Protein AF-A0A354YWV0-F1 (afdb_monomer_lite)

Organism: NCBI:txid863

Secondary structure (DSSP, 8-state):
--TTHHHH--GGGHHHHHHHHHHHTTS-HHHHH-TTSPP-EEEEEEEEEPTTT--EEEEEEETT--TTSTTS-----TTT-HHHHHHHHHTT---B--EE-TT--SBGGG-SS---S--EE-SSGGGTT-BHHHHHHHHHHHHHHTTS------

Sequence (154 aa):
EHPLVEKICRPEQKTEVKAFVNKMKYLNEMARTSTEAEKEGVFTGAYAINPMDGSRIPIWLANYVLMDYGTGAIMAVPAHDQRDFEFARKYDIPIKVVIKGEDIPLDGNLLQESYPGDGHMVNSGEFDGLIVEEGQKAVIKFMEEKGIGRGTIN

pLDDT: mean 92.35, std 6.52, range [59.78, 98.0]

Foldseek 3Di:
DDPCLVVFQDPVQVVVSVVVVVVLVPDDLCLLQDPPRDKDKGWRPGWDQDPQPRDTHTDMDISNQDCVPDNSDDDQQLQADQSSVNVCVVVVNAHADFFDDPPDDRHRVPDPGHHNDWHAGDPRPPRGRPTPVVSVVVVQVVCVVVVNDHDDDD

InterPro domains:
  IPR002302 Leucine-tRNA ligase [PTHR43740] (1-153)
  IPR009008 Valyl/Leucyl/Isoleucyl-tRNA synthetase, editing domain [G3DSA:3.90.740.10] (1-152)
  IPR009008 Valyl/Leucyl/Isoleucyl-tRNA synthetase, editing domain [SSF50677] (1-153)
  IPR025709 Leucyl-tRNA synthetase, editing domain [PF13603] (1-143)

Radius of gyration: 16.74 Å; chains: 1; bounding box: 41×29×41 Å

Structure (mmCIF, N/CA/C/O backbone):
data_AF-A0A354YWV0-F1
#
_entry.id   AF-A0A354YWV0-F1
#
loop_
_atom_site.group_PDB
_atom_site.id
_atom_site.type_symbol
_atom_site.label_atom_id
_atom_site.label_alt_id
_atom_site.label_comp_id
_atom_site.label_asym_id
_atom_site.label_entity_id
_atom_site.label_seq_id
_atom_site.pdbx_PDB_ins_code
_atom_site.Cartn_x
_atom_site.Cartn_y
_atom_site.Cartn_z
_atom_site.occupancy
_atom_site.B_iso_or_equiv
_atom_site.auth_seq_id
_atom_site.auth_comp_id
_atom_site.auth_asym_id
_atom_site.auth_atom_id
_atom_site.pdbx_PDB_model_num
ATOM 1 N N . GLU A 1 1 ? -11.643 7.799 9.275 1.00 79.00 1 GLU A N 1
ATOM 2 C CA . GLU A 1 1 ? -12.945 8.479 9.078 1.00 79.00 1 GLU A CA 1
ATOM 3 C C . GLU A 1 1 ? -13.624 8.053 7.767 1.00 79.00 1 GLU A C 1
ATOM 5 O O . GLU A 1 1 ? -14.773 8.410 7.538 1.00 79.00 1 GLU A O 1
ATOM 10 N N . HIS A 1 2 ? -12.963 7.239 6.931 1.00 86.44 2 HIS A N 1
ATOM 11 C CA . HIS A 1 2 ? -13.488 6.801 5.639 1.00 86.44 2 HIS A CA 1
ATOM 12 C C . HIS A 1 2 ? -14.804 5.994 5.751 1.00 86.44 2 HIS A C 1
ATOM 14 O O . HIS A 1 2 ? -14.867 5.054 6.551 1.00 86.44 2 HIS A O 1
ATOM 20 N N . PRO A 1 3 ? -15.839 6.261 4.923 1.00 87.88 3 PRO A N 1
ATOM 21 C CA . PRO A 1 3 ? -17.138 5.576 5.010 1.00 87.88 3 PRO A CA 1
ATOM 22 C C . PRO A 1 3 ? -17.078 4.055 4.812 1.00 87.88 3 PRO A C 1
ATOM 24 O O . PRO A 1 3 ? -17.949 3.323 5.278 1.00 87.88 3 PRO A O 1
ATOM 27 N N . LEU A 1 4 ? -16.058 3.555 4.106 1.00 91.00 4 LEU A N 1
ATOM 28 C CA . LEU A 1 4 ? -15.888 2.111 3.902 1.00 91.00 4 LEU A CA 1
ATOM 29 C C . LEU A 1 4 ? -15.488 1.363 5.174 1.00 91.00 4 LEU A C 1
ATOM 31 O O . LEU A 1 4 ? -15.728 0.162 5.227 1.00 91.00 4 LEU A O 1
ATOM 35 N N . VAL A 1 5 ? -14.928 2.032 6.190 1.00 89.38 5 VAL A N 1
ATOM 36 C CA . VAL A 1 5 ? -14.435 1.363 7.407 1.00 89.38 5 VAL A CA 1
ATOM 37 C C . VAL A 1 5 ? -15.527 0.517 8.056 1.00 89.38 5 VAL A C 1
ATOM 39 O O . VAL A 1 5 ? -15.297 -0.650 8.361 1.00 89.38 5 VAL A O 1
ATOM 42 N N . GLU A 1 6 ? -16.737 1.057 8.194 1.00 87.12 6 GLU A N 1
ATOM 43 C CA . GLU A 1 6 ? -17.865 0.330 8.789 1.00 87.12 6 GLU A CA 1
ATOM 44 C C . GLU A 1 6 ? -18.343 -0.850 7.931 1.00 87.12 6 GLU A C 1
ATOM 46 O O . GLU A 1 6 ? -18.869 -1.825 8.465 1.00 87.12 6 GLU A O 1
ATOM 51 N N . LYS A 1 7 ? -18.145 -0.778 6.608 1.00 90.75 7 LYS A N 1
ATOM 52 C CA . LYS A 1 7 ? -18.583 -1.805 5.652 1.00 90.75 7 LYS A CA 1
ATOM 53 C C . LYS A 1 7 ? -17.606 -2.971 5.551 1.00 90.75 7 LYS A C 1
ATOM 55 O O . LYS A 1 7 ? -18.037 -4.104 5.362 1.00 90.75 7 LYS A O 1
ATOM 60 N N . ILE A 1 8 ? -16.305 -2.693 5.629 1.00 93.12 8 ILE A N 1
ATOM 61 C CA . ILE A 1 8 ? -15.256 -3.700 5.413 1.00 93.12 8 ILE A CA 1
ATOM 62 C C . ILE A 1 8 ? -14.770 -4.331 6.716 1.00 93.12 8 ILE A C 1
ATOM 64 O O . ILE A 1 8 ? -14.269 -5.451 6.686 1.00 93.12 8 ILE A O 1
ATOM 68 N N . CYS A 1 9 ? -14.918 -3.639 7.850 1.00 93.81 9 CYS A N 1
ATOM 69 C CA . CYS A 1 9 ? -14.438 -4.129 9.134 1.00 93.81 9 CYS A CA 1
ATOM 70 C C . CYS A 1 9 ? -15.088 -5.470 9.491 1.00 93.81 9 CYS A C 1
ATOM 72 O O . CYS A 1 9 ? -16.315 -5.592 9.606 1.00 93.81 9 CYS A O 1
ATOM 74 N N . ARG A 1 10 ? -14.243 -6.486 9.672 1.00 93.75 10 ARG A N 1
ATOM 75 C CA . ARG A 1 10 ? -14.687 -7.821 10.062 1.00 93.75 10 ARG A CA 1
ATOM 76 C C . ARG A 1 10 ? -15.186 -7.818 11.510 1.00 93.75 10 ARG A C 1
ATOM 78 O O . ARG A 1 10 ? -14.663 -7.051 12.320 1.00 93.75 10 ARG A O 1
ATOM 85 N N . PRO A 1 11 ? -16.197 -8.641 11.856 1.00 93.12 11 PRO A N 1
ATOM 86 C CA . PRO A 1 11 ? -16.769 -8.677 13.202 1.00 93.12 11 PRO A CA 1
ATOM 87 C C . PRO A 1 11 ? -15.730 -8.791 14.318 1.00 93.12 11 PRO A C 1
ATOM 89 O O . PRO A 1 11 ? -15.869 -8.117 15.336 1.00 93.12 11 PRO A O 1
ATOM 92 N N . GLU A 1 12 ? -14.683 -9.579 14.090 1.00 94.06 12 GLU A N 1
ATOM 93 C CA . GLU A 1 12 ? -13.612 -9.849 15.044 1.00 94.06 12 GLU A CA 1
ATOM 94 C C . GLU A 1 12 ? -12.793 -8.582 15.352 1.00 94.06 12 GLU A C 1
ATOM 96 O O . GLU A 1 12 ? -12.396 -8.367 16.495 1.00 94.06 12 GLU A O 1
ATOM 101 N N . GLN A 1 13 ? -12.636 -7.675 14.376 1.00 95.00 13 GLN A N 1
ATOM 102 C CA . GLN A 1 13 ? -11.800 -6.473 14.517 1.00 95.00 13 GLN A CA 1
ATOM 103 C C . GLN A 1 13 ? -12.598 -5.226 14.924 1.00 95.00 13 GLN A C 1
ATOM 105 O O . GLN A 1 13 ? -12.020 -4.159 15.140 1.00 95.00 13 GLN A O 1
ATOM 110 N N . LYS A 1 14 ? -13.930 -5.325 15.061 1.00 92.81 14 LYS A N 1
ATOM 111 C CA . LYS A 1 14 ? -14.809 -4.169 15.322 1.00 92.81 14 LYS A CA 1
ATOM 112 C C . LYS A 1 14 ? -14.434 -3.387 16.573 1.00 92.81 14 LYS A C 1
ATOM 114 O O . LYS A 1 14 ? -14.498 -2.159 16.552 1.00 92.81 14 LYS A O 1
ATOM 119 N N . THR A 1 15 ? -14.074 -4.077 17.653 1.00 95.44 15 THR A N 1
ATOM 120 C CA . THR A 1 15 ? -13.739 -3.435 18.932 1.00 95.44 15 THR A CA 1
ATOM 121 C C . THR A 1 15 ? -12.490 -2.568 18.795 1.00 95.44 15 THR A C 1
ATOM 123 O O . THR A 1 15 ? -12.532 -1.381 19.124 1.00 95.44 15 THR A O 1
ATOM 126 N N . GLU A 1 16 ? -11.414 -3.128 18.241 1.00 95.12 16 GLU A N 1
ATOM 127 C CA . GLU A 1 16 ? -10.142 -2.427 18.039 1.00 95.12 16 GLU A CA 1
ATOM 128 C C . GLU A 1 16 ? -10.282 -1.288 17.028 1.00 95.12 16 GLU A C 1
ATOM 130 O O . GLU A 1 16 ? -9.867 -0.161 17.295 1.00 95.12 16 GLU A O 1
ATOM 135 N N . VAL A 1 17 ? -10.959 -1.539 15.903 1.00 95.00 17 VAL A N 1
ATOM 136 C CA . VAL A 1 17 ? -11.217 -0.521 14.877 1.00 95.00 17 VAL A CA 1
ATOM 137 C C . VAL A 1 17 ? -12.022 0.647 15.443 1.00 95.00 17 VAL A C 1
ATOM 139 O O . VAL A 1 17 ? -11.682 1.806 15.204 1.00 95.00 17 VAL A O 1
ATOM 142 N N . LYS A 1 18 ? -13.069 0.379 16.231 1.00 93.25 18 LYS A N 1
ATOM 143 C CA . LYS A 1 18 ? -13.880 1.436 16.847 1.00 93.25 18 LYS A CA 1
ATOM 144 C C . LYS A 1 18 ? -13.074 2.247 17.861 1.00 93.25 18 LYS A C 1
ATOM 146 O O . LYS A 1 18 ? -13.203 3.471 17.889 1.00 93.25 18 LYS A O 1
ATOM 151 N N . ALA A 1 19 ? -12.245 1.588 18.670 1.00 93.94 19 ALA A N 1
ATOM 152 C CA . ALA A 1 19 ? -11.354 2.262 19.610 1.00 93.94 19 ALA A CA 1
ATOM 153 C C . ALA A 1 19 ? -10.353 3.171 18.879 1.00 93.94 19 ALA A C 1
ATOM 155 O O . ALA A 1 19 ? -10.214 4.340 19.238 1.00 93.94 19 ALA A O 1
ATOM 156 N N . PHE A 1 20 ? -9.737 2.671 17.806 1.00 94.19 20 PHE A N 1
ATOM 157 C CA . PHE A 1 20 ? -8.803 3.434 16.984 1.00 94.19 20 PHE A CA 1
ATOM 158 C C . PHE A 1 20 ? -9.467 4.655 16.340 1.00 94.19 20 PHE A C 1
ATOM 160 O O . PHE A 1 20 ? -8.981 5.773 16.485 1.00 94.19 20 PHE A O 1
ATOM 167 N N . VAL A 1 21 ? -10.625 4.475 15.695 1.00 91.44 21 VAL A N 1
ATOM 168 C CA . VAL A 1 21 ? -11.375 5.583 15.081 1.00 91.44 21 VAL A CA 1
ATOM 169 C C . VAL A 1 21 ? -11.750 6.640 16.120 1.00 91.44 21 VAL A C 1
ATOM 171 O O . VAL A 1 21 ? -11.637 7.831 15.845 1.00 91.44 21 VAL A O 1
ATOM 174 N N . ASN A 1 22 ? -12.168 6.232 17.320 1.00 91.12 22 ASN A N 1
ATOM 175 C CA . ASN A 1 22 ? -12.469 7.178 18.391 1.00 91.12 22 ASN A CA 1
ATOM 176 C C . ASN A 1 22 ? -11.223 7.933 18.861 1.00 91.12 22 ASN A C 1
ATOM 178 O O . ASN A 1 22 ? -11.308 9.142 19.031 1.00 91.12 22 ASN A O 1
ATOM 182 N N . LYS A 1 23 ? -10.075 7.262 19.015 1.00 90.88 23 LYS A N 1
ATOM 183 C CA . LYS A 1 23 ? -8.800 7.917 19.348 1.00 90.88 23 LYS A CA 1
ATOM 184 C C . LYS A 1 23 ? -8.431 8.977 18.304 1.00 90.88 23 LYS A C 1
ATOM 186 O O . LYS A 1 23 ? -8.095 10.098 18.674 1.00 90.88 23 LYS A O 1
ATOM 191 N N . MET A 1 24 ? -8.551 8.648 17.016 1.00 90.00 24 MET A N 1
ATOM 192 C CA . MET A 1 24 ? -8.184 9.553 15.918 1.00 90.00 24 MET A CA 1
ATOM 193 C C . MET A 1 24 ? -9.041 10.823 15.859 1.00 90.00 24 MET A C 1
ATOM 195 O O . MET A 1 24 ? -8.518 11.876 15.513 1.00 90.00 24 MET A O 1
ATOM 199 N N . LYS A 1 25 ? -10.314 10.768 16.280 1.00 84.62 25 LYS A N 1
ATOM 200 C CA . LYS A 1 25 ? -11.206 11.946 16.324 1.00 84.62 25 LYS A CA 1
ATOM 201 C C . LYS A 1 25 ? -10.732 13.057 17.264 1.00 84.62 25 LYS A C 1
ATOM 203 O O . LYS A 1 25 ? -11.156 14.196 17.103 1.00 84.62 25 LYS A O 1
ATOM 208 N N . TYR A 1 26 ? -9.912 12.728 18.260 1.00 83.38 26 TYR A N 1
ATOM 209 C CA . TYR A 1 26 ? -9.398 13.696 19.233 1.00 83.38 26 TYR A CA 1
ATOM 210 C C . TYR A 1 26 ? -7.988 14.199 18.897 1.00 83.38 26 TYR A C 1
ATOM 212 O O . TYR A 1 26 ? -7.456 15.041 19.617 1.00 83.38 26 TYR A O 1
ATOM 220 N N . LEU A 1 27 ? -7.381 13.701 17.816 1.00 81.75 27 LEU A N 1
ATOM 221 C CA . LEU A 1 27 ? -6.076 14.144 17.336 1.00 81.75 27 LEU A CA 1
ATOM 222 C C . LEU A 1 27 ? -6.266 15.150 16.200 1.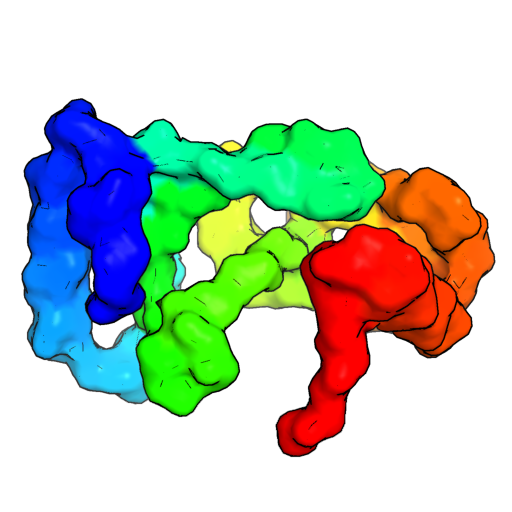00 81.75 27 LEU A C 1
ATOM 224 O O . LEU A 1 27 ? -6.997 14.887 15.247 1.00 81.75 27 LEU A O 1
ATOM 228 N N . ASN A 1 28 ? -5.595 16.299 16.289 1.00 80.69 28 ASN A N 1
ATOM 229 C CA . ASN A 1 28 ? -5.571 17.254 15.183 1.00 80.69 28 ASN A CA 1
ATOM 230 C C . ASN A 1 28 ? -4.659 16.754 14.045 1.00 80.69 28 ASN A C 1
ATOM 232 O O . ASN A 1 28 ? -3.782 15.915 14.254 1.00 80.69 28 ASN A O 1
ATOM 236 N N . GLU A 1 29 ? -4.869 17.260 12.830 1.00 76.25 29 GLU A N 1
ATOM 237 C CA . GLU A 1 29 ? -4.152 16.796 11.633 1.00 76.25 29 GLU A CA 1
ATOM 238 C C . GLU A 1 29 ? -2.637 16.982 11.737 1.00 76.25 29 GLU A C 1
ATOM 240 O O . GLU A 1 29 ? -1.890 16.058 11.429 1.00 76.25 29 GLU A O 1
ATOM 245 N N . MET A 1 30 ? -2.178 18.127 12.257 1.00 75.31 30 MET A N 1
ATOM 246 C CA . MET A 1 30 ? -0.747 18.400 12.445 1.00 75.31 30 MET A CA 1
ATOM 247 C C . MET A 1 30 ? -0.076 17.361 13.352 1.00 75.31 30 MET A C 1
ATOM 249 O O . MET A 1 30 ? 1.024 16.898 13.058 1.00 75.31 30 MET A O 1
ATOM 253 N N . ALA A 1 31 ? -0.744 16.956 14.435 1.00 76.38 31 ALA A N 1
ATOM 254 C CA . ALA A 1 31 ? -0.247 15.914 15.327 1.00 76.38 31 ALA A CA 1
ATOM 255 C C . ALA A 1 31 ? -0.233 14.533 14.657 1.00 76.38 31 ALA A C 1
ATOM 257 O O . ALA A 1 31 ? 0.560 13.683 15.043 1.00 76.38 31 ALA A O 1
ATOM 258 N N . ARG A 1 32 ? -1.087 14.300 13.653 1.00 76.06 32 ARG A N 1
ATOM 259 C CA . ARG A 1 32 ? -1.161 13.033 12.910 1.00 76.06 32 ARG A CA 1
ATOM 260 C C . ARG A 1 32 ? -0.115 12.929 11.801 1.00 76.06 32 ARG A C 1
ATOM 262 O O . ARG A 1 32 ? 0.388 11.837 11.547 1.00 76.06 32 ARG A O 1
ATOM 269 N N . THR A 1 33 ? 0.206 14.037 11.134 1.00 74.62 33 THR A N 1
ATOM 270 C CA . THR A 1 33 ? 1.131 14.058 9.988 1.00 74.62 33 THR A CA 1
ATOM 271 C C . THR A 1 33 ? 2.552 14.478 10.337 1.00 74.62 33 THR A C 1
ATOM 273 O O . THR A 1 33 ? 3.407 14.453 9.455 1.00 74.62 33 THR A O 1
ATOM 276 N N . SER A 1 34 ? 2.827 14.854 11.591 1.00 79.25 34 SER A N 1
ATOM 277 C CA . SER A 1 34 ? 4.190 15.153 12.033 1.00 79.25 34 SER A CA 1
ATOM 278 C C . SER A 1 34 ? 5.135 13.982 11.733 1.00 79.25 34 SER A C 1
ATOM 280 O O . SER A 1 34 ? 4.794 12.808 11.916 1.00 79.25 34 SER A O 1
ATOM 282 N N . THR A 1 35 ? 6.343 14.302 11.275 1.00 72.88 35 THR A N 1
ATOM 283 C CA . THR A 1 35 ? 7.424 13.327 11.075 1.00 72.88 35 THR A CA 1
ATOM 284 C C . THR A 1 35 ? 7.834 12.664 12.388 1.00 72.88 35 THR A C 1
ATOM 286 O O . THR A 1 35 ? 8.222 11.506 12.382 1.00 72.88 35 THR A O 1
ATOM 289 N N . GLU A 1 36 ? 7.668 13.358 13.516 1.00 78.44 36 GLU A N 1
ATOM 290 C CA . GLU A 1 36 ? 7.940 12.831 14.860 1.00 78.44 36 GLU A CA 1
ATOM 291 C C . GLU A 1 36 ? 6.770 12.022 15.435 1.00 78.44 36 GLU A C 1
ATOM 293 O O . GLU A 1 36 ? 6.925 11.327 16.440 1.00 78.44 36 GLU A O 1
ATOM 298 N N . ALA A 1 37 ? 5.582 12.113 14.829 1.00 82.19 37 ALA A N 1
ATOM 299 C CA . ALA A 1 37 ? 4.430 11.367 15.305 1.00 82.19 37 ALA A CA 1
ATOM 300 C C . ALA A 1 37 ? 4.609 9.879 15.013 1.00 82.19 37 ALA A C 1
ATOM 302 O O . ALA A 1 37 ? 4.799 9.471 13.859 1.00 82.19 37 ALA A O 1
ATOM 303 N N . GLU A 1 38 ? 4.471 9.077 16.067 1.00 86.94 38 GLU A N 1
ATOM 304 C CA . GLU A 1 38 ? 4.448 7.627 15.973 1.00 86.94 38 GLU A CA 1
ATOM 305 C C . GLU A 1 38 ? 3.389 7.180 14.955 1.00 86.94 38 GLU A C 1
ATOM 307 O O . GLU A 1 38 ? 2.234 7.617 14.991 1.00 86.94 38 GLU A O 1
ATOM 312 N N . LYS A 1 39 ? 3.776 6.296 14.030 1.00 91.31 39 LYS A N 1
ATOM 313 C CA . LYS A 1 39 ? 2.836 5.726 13.064 1.00 91.31 39 LYS A CA 1
ATOM 314 C C . LYS A 1 39 ? 1.987 4.683 13.764 1.00 91.31 39 LYS A C 1
ATOM 316 O O . LYS A 1 39 ? 2.492 3.685 14.275 1.00 91.31 39 LYS A O 1
ATOM 321 N N . GLU A 1 40 ? 0.689 4.932 13.822 1.00 94.44 40 GLU A N 1
ATOM 322 C CA . GLU A 1 40 ? -0.273 4.057 14.477 1.00 94.44 40 GLU A CA 1
ATOM 323 C C . GLU A 1 40 ? -1.308 3.585 13.468 1.00 94.44 40 GLU A C 1
ATOM 325 O O . GLU A 1 40 ? -1.785 4.359 12.636 1.00 94.44 40 GLU A O 1
ATOM 330 N N . GLY A 1 41 ? -1.698 2.323 13.580 1.00 95.50 41 GLY A N 1
ATOM 331 C CA . GLY A 1 41 ? -2.739 1.739 12.764 1.00 95.50 41 GLY A CA 1
ATOM 332 C C . GLY A 1 41 ? -3.367 0.496 13.366 1.00 95.50 41 GLY A C 1
ATOM 333 O O . GLY A 1 41 ? -2.902 -0.048 14.368 1.00 95.50 41 GLY A O 1
ATOM 334 N N . VAL A 1 42 ? -4.459 0.073 12.737 1.00 96.75 42 VAL A N 1
ATOM 335 C CA . VAL A 1 42 ? -5.229 -1.114 13.115 1.00 96.75 42 VAL A CA 1
ATOM 336 C C . VAL A 1 42 ? -5.654 -1.882 11.870 1.00 96.75 42 VAL A C 1
ATOM 338 O O . VAL A 1 42 ? -6.117 -1.300 10.881 1.00 96.75 42 VAL A O 1
ATOM 341 N N . PHE A 1 43 ? -5.498 -3.204 11.918 1.00 97.44 43 PHE A N 1
ATOM 342 C CA . PHE A 1 43 ? -5.921 -4.083 10.841 1.00 97.44 43 PHE A CA 1
ATOM 343 C C . PHE A 1 43 ? -7.443 -4.232 10.845 1.00 97.44 43 PHE A C 1
ATOM 345 O O . PHE A 1 43 ? -8.059 -4.517 11.870 1.00 97.44 43 PHE A O 1
ATOM 352 N N . THR A 1 44 ? -8.071 -4.074 9.680 1.00 96.50 44 THR A N 1
ATOM 353 C CA . THR A 1 44 ? -9.538 -4.142 9.565 1.00 96.50 44 THR A CA 1
ATOM 354 C C . THR A 1 44 ? -10.089 -5.572 9.509 1.00 96.50 44 THR A C 1
ATOM 356 O O . THR A 1 44 ? -11.306 -5.765 9.555 1.00 96.50 44 THR A O 1
ATOM 359 N N . GLY A 1 45 ? -9.222 -6.579 9.347 1.00 96.12 45 GLY A N 1
ATOM 360 C CA . GLY A 1 45 ? -9.621 -7.955 9.024 1.00 96.12 45 GLY A CA 1
ATOM 361 C C . GLY A 1 45 ? -9.975 -8.163 7.545 1.00 96.12 45 GLY A C 1
ATOM 362 O O . GLY A 1 45 ? -10.212 -9.292 7.110 1.00 96.12 45 GLY A O 1
ATOM 363 N N . ALA A 1 46 ? -10.039 -7.090 6.755 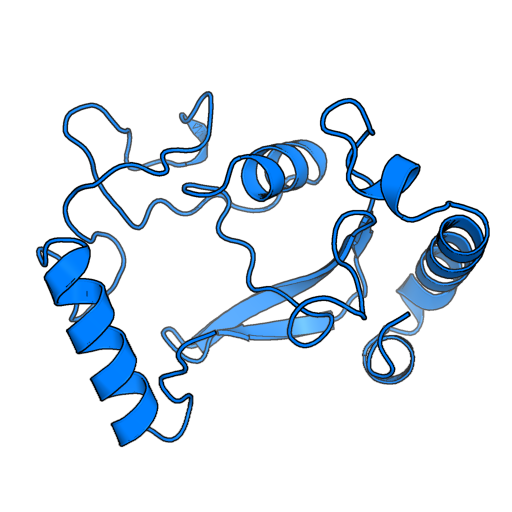1.00 96.75 46 ALA A N 1
ATOM 364 C CA . ALA A 1 46 ? -10.375 -7.141 5.342 1.00 96.75 46 ALA A CA 1
ATOM 365 C C . ALA A 1 46 ? -9.135 -7.114 4.449 1.00 96.75 46 ALA A C 1
ATOM 367 O O . ALA A 1 46 ? -8.060 -6.656 4.833 1.00 96.75 46 ALA A O 1
ATOM 368 N N . TYR A 1 47 ? -9.327 -7.594 3.224 1.00 96.62 47 TYR A N 1
ATOM 369 C CA . TYR A 1 47 ? -8.316 -7.597 2.179 1.00 96.62 47 TYR A CA 1
ATOM 370 C C . TYR A 1 47 ? -8.907 -6.990 0.911 1.00 96.62 47 TYR A C 1
ATOM 372 O O . TYR A 1 47 ? -10.068 -7.251 0.590 1.00 96.62 47 TYR A O 1
ATOM 380 N N . ALA A 1 48 ? -8.097 -6.223 0.192 1.00 96.69 48 ALA A N 1
ATOM 381 C CA . ALA A 1 48 ? -8.349 -5.819 -1.182 1.00 96.69 48 ALA A CA 1
ATOM 382 C C . ALA A 1 48 ? -7.652 -6.789 -2.145 1.00 96.69 48 ALA A C 1
ATOM 384 O O . ALA A 1 48 ? -6.739 -7.517 -1.750 1.00 96.69 48 ALA A O 1
ATOM 385 N N . ILE A 1 49 ? -8.080 -6.789 -3.405 1.00 97.44 49 ILE A N 1
ATOM 386 C CA . ILE A 1 49 ? -7.359 -7.452 -4.493 1.00 97.44 49 ILE A CA 1
ATOM 387 C C . ILE A 1 49 ? -6.550 -6.388 -5.223 1.00 97.44 49 ILE A C 1
ATOM 389 O O . ILE A 1 49 ? -7.119 -5.384 -5.650 1.00 97.44 49 ILE A O 1
ATOM 393 N N . ASN A 1 50 ? -5.244 -6.603 -5.360 1.00 96.50 50 ASN A N 1
ATOM 394 C CA . ASN A 1 50 ? -4.412 -5.783 -6.224 1.00 96.50 50 ASN A CA 1
ATOM 395 C C . ASN A 1 50 ? -4.826 -6.037 -7.681 1.00 96.50 50 ASN A C 1
ATOM 397 O O . ASN A 1 50 ? -4.695 -7.170 -8.148 1.00 96.50 50 ASN A O 1
ATOM 401 N N . PRO A 1 51 ? -5.321 -5.031 -8.419 1.00 96.12 51 PRO A N 1
ATOM 402 C CA . PRO A 1 51 ? -5.779 -5.249 -9.785 1.00 96.12 51 PRO A CA 1
ATOM 403 C C . PRO A 1 51 ? -4.631 -5.561 -10.763 1.00 96.12 51 PRO A C 1
ATOM 405 O O . PRO A 1 51 ? -4.907 -6.025 -11.865 1.00 96.12 51 PRO A O 1
ATOM 408 N N . MET A 1 52 ? -3.368 -5.340 -10.370 1.00 94.75 52 MET A N 1
ATOM 409 C CA . MET A 1 52 ? -2.193 -5.584 -11.213 1.00 94.75 52 MET A CA 1
ATOM 410 C C . MET A 1 52 ? -1.762 -7.054 -11.236 1.00 94.75 52 MET A C 1
ATOM 412 O O . MET A 1 52 ? -1.402 -7.569 -12.288 1.00 94.75 52 MET A O 1
ATOM 416 N N . ASP A 1 53 ? -1.790 -7.738 -10.088 1.00 93.75 53 ASP A N 1
ATOM 417 C CA . ASP A 1 53 ? -1.281 -9.113 -9.952 1.00 93.75 53 ASP A CA 1
ATOM 418 C C . ASP A 1 53 ? -2.269 -10.085 -9.279 1.00 93.75 53 ASP A C 1
ATOM 420 O O . ASP A 1 53 ? -1.969 -11.265 -9.101 1.00 93.75 53 ASP A O 1
ATOM 424 N N . GLY A 1 54 ? -3.461 -9.611 -8.902 1.00 95.50 54 GLY A N 1
ATOM 425 C CA . GLY A 1 54 ? -4.502 -10.409 -8.252 1.00 95.50 54 GLY A CA 1
ATOM 426 C C . GLY A 1 54 ? -4.206 -10.774 -6.794 1.00 95.50 54 GLY A C 1
ATOM 427 O O . GLY A 1 54 ? -4.992 -11.496 -6.174 1.00 95.50 54 GLY A O 1
ATOM 428 N N . SER A 1 55 ? -3.099 -10.295 -6.222 1.00 95.06 55 SER A N 1
ATOM 429 C CA . SER A 1 55 ? -2.720 -10.603 -4.845 1.00 95.06 55 SER A CA 1
ATOM 430 C C . SER A 1 55 ? -3.688 -9.991 -3.829 1.00 95.06 55 SER A C 1
ATOM 432 O O . SER A 1 55 ? -4.326 -8.962 -4.060 1.00 95.06 55 SER A O 1
ATOM 434 N N . ARG A 1 56 ? -3.811 -10.639 -2.665 1.00 96.88 56 ARG A N 1
ATOM 435 C CA . ARG A 1 56 ? -4.609 -10.131 -1.544 1.00 96.88 56 ARG A CA 1
ATOM 436 C C . ARG A 1 56 ? -3.755 -9.201 -0.690 1.00 96.88 56 ARG A C 1
ATOM 438 O O . ARG A 1 56 ? -2.787 -9.654 -0.090 1.00 96.88 56 ARG A O 1
ATOM 445 N N . ILE A 1 57 ? -4.165 -7.942 -0.569 1.00 96.69 57 ILE A N 1
ATOM 446 C CA . ILE A 1 57 ? -3.475 -6.922 0.231 1.00 96.69 57 ILE A CA 1
ATOM 447 C C . ILE A 1 57 ? -4.307 -6.614 1.481 1.00 96.69 57 ILE A C 1
ATOM 449 O O . ILE A 1 57 ? -5.513 -6.383 1.350 1.00 96.69 57 ILE A O 1
ATOM 453 N N . PRO A 1 58 ? -3.724 -6.625 2.694 1.00 96.88 58 PRO A N 1
ATOM 454 C CA . PRO A 1 58 ? -4.459 -6.298 3.911 1.00 96.88 58 PRO A CA 1
ATOM 455 C C . PRO A 1 58 ? -4.869 -4.821 3.930 1.00 96.88 58 PRO A C 1
ATOM 457 O O . PRO A 1 58 ? -4.084 -3.945 3.578 1.00 96.88 58 PRO A O 1
ATOM 460 N N . ILE A 1 59 ? -6.090 -4.533 4.385 1.00 97.12 59 ILE A N 1
ATOM 461 C CA . ILE A 1 59 ? -6.572 -3.156 4.537 1.00 97.12 59 ILE A CA 1
ATOM 462 C C . ILE A 1 59 ? -6.377 -2.711 5.986 1.00 97.12 59 ILE A C 1
ATOM 464 O O . ILE A 1 59 ? -6.928 -3.313 6.916 1.00 97.12 59 ILE A O 1
ATOM 468 N N . TRP A 1 60 ? -5.631 -1.627 6.163 1.00 97.25 60 TRP A N 1
ATOM 469 C CA . TRP A 1 60 ? -5.333 -1.019 7.455 1.00 97.25 60 TRP A CA 1
ATOM 470 C C . TRP A 1 60 ? -5.949 0.369 7.565 1.00 97.25 60 TRP A C 1
ATOM 472 O O . TRP A 1 60 ? -6.146 1.064 6.569 1.00 97.25 60 TRP A O 1
ATOM 482 N N . LEU A 1 61 ? -6.236 0.779 8.796 1.00 95.69 61 LEU A N 1
ATOM 483 C CA . LEU A 1 61 ? -6.418 2.188 9.122 1.00 95.69 61 LEU A CA 1
ATOM 484 C C . LEU A 1 61 ? -5.101 2.703 9.675 1.00 95.69 61 LEU A C 1
ATOM 486 O O . LEU A 1 61 ? -4.498 2.017 10.495 1.00 95.69 61 LEU A O 1
ATOM 490 N N . ALA A 1 62 ? -4.692 3.898 9.264 1.00 94.62 62 ALA A N 1
ATOM 491 C CA . ALA A 1 62 ? -3.469 4.525 9.738 1.00 94.62 62 ALA A CA 1
ATOM 492 C C . ALA A 1 62 ? -3.712 5.999 10.077 1.00 94.62 62 ALA A C 1
ATOM 494 O O . ALA A 1 62 ? -4.524 6.672 9.438 1.00 94.62 62 ALA A O 1
ATOM 495 N N . ASN A 1 63 ? -3.012 6.505 11.091 1.00 91.25 63 ASN A N 1
ATOM 496 C CA . ASN A 1 63 ? -3.174 7.877 11.568 1.00 91.25 63 ASN A CA 1
ATOM 497 C C . ASN A 1 63 ? -2.704 8.929 10.550 1.00 91.25 63 ASN A C 1
ATOM 499 O O . ASN A 1 63 ? -3.278 10.015 10.505 1.00 91.25 63 ASN A O 1
ATOM 503 N N . TYR A 1 64 ? -1.740 8.592 9.695 1.00 89.12 64 TYR A N 1
ATOM 504 C CA . TYR A 1 64 ? -1.171 9.495 8.690 1.00 89.12 64 TYR A CA 1
ATOM 505 C C . TYR A 1 64 ? -1.955 9.557 7.364 1.00 89.12 64 TYR A C 1
ATOM 507 O O . TYR A 1 64 ? -1.578 10.317 6.473 1.00 89.12 64 TYR A O 1
ATOM 515 N N . VAL A 1 65 ? -3.049 8.795 7.224 1.00 89.75 65 VAL A N 1
ATOM 516 C CA . VAL A 1 65 ? -3.961 8.877 6.068 1.00 89.75 65 VAL A CA 1
ATOM 517 C C . VAL A 1 65 ? -5.105 9.833 6.402 1.00 89.75 65 VAL A C 1
ATOM 519 O O . VAL A 1 65 ? -5.837 9.622 7.373 1.00 89.75 65 VAL A O 1
ATOM 522 N N . LEU A 1 66 ? -5.250 10.894 5.607 1.00 85.06 66 LEU A N 1
ATOM 523 C CA . LEU A 1 66 ? -6.227 11.964 5.823 1.00 85.06 66 LEU A CA 1
ATOM 524 C C . LEU A 1 66 ? -7.379 11.871 4.822 1.00 85.06 66 LEU A C 1
ATOM 526 O O . LEU A 1 66 ? -7.150 11.626 3.642 1.00 85.06 66 LEU A O 1
ATOM 530 N N . MET A 1 67 ? -8.611 12.107 5.283 1.00 83.50 67 MET A N 1
ATOM 531 C CA . MET A 1 67 ? -9.792 12.130 4.408 1.00 83.50 67 MET A CA 1
ATOM 532 C C . MET A 1 67 ? -9.763 13.277 3.405 1.00 83.50 67 MET A C 1
ATOM 534 O O . MET A 1 67 ? -10.185 13.093 2.267 1.00 83.50 67 MET A O 1
ATOM 538 N N . ASP A 1 68 ? -9.238 14.425 3.825 1.00 77.81 68 ASP A N 1
ATOM 539 C CA . ASP A 1 68 ? -9.251 15.654 3.033 1.00 77.81 68 ASP A CA 1
ATOM 540 C C . ASP A 1 68 ? -8.107 15.698 2.004 1.00 77.81 68 ASP A C 1
ATOM 542 O O . ASP A 1 68 ? -7.987 16.654 1.238 1.00 77.81 68 ASP A O 1
ATOM 546 N N . TYR A 1 69 ? -7.283 14.641 1.940 1.00 74.44 69 TYR A N 1
ATOM 547 C CA . TYR A 1 69 ? -6.218 14.487 0.955 1.00 74.44 69 TYR A CA 1
ATOM 548 C C . TYR A 1 69 ? -6.479 13.290 0.027 1.00 74.44 69 TYR A C 1
ATOM 550 O O . TYR A 1 69 ? -6.506 12.128 0.444 1.00 74.44 69 TYR A O 1
ATOM 558 N N . GLY A 1 70 ? -6.652 13.574 -1.266 1.00 80.56 70 GLY A N 1
ATOM 559 C CA . GLY A 1 70 ? -6.924 12.560 -2.284 1.00 80.56 70 GLY A CA 1
ATOM 560 C C . GLY A 1 70 ? -8.304 11.920 -2.113 1.00 80.56 70 GLY A C 1
ATOM 561 O O . GLY A 1 70 ? -9.323 12.598 -2.179 1.00 80.56 70 GLY A O 1
ATOM 562 N N . THR A 1 71 ? -8.343 10.597 -1.938 1.00 86.31 71 THR A N 1
ATOM 563 C CA . THR A 1 71 ? -9.600 9.831 -1.795 1.00 86.31 71 THR A CA 1
ATOM 564 C C . THR A 1 71 ? -9.891 9.420 -0.349 1.00 86.31 71 THR A C 1
ATOM 56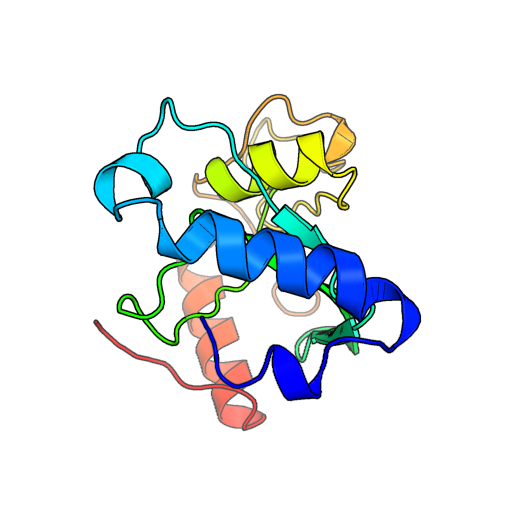6 O O . THR A 1 71 ? -10.854 8.697 -0.096 1.00 86.31 71 THR A O 1
ATOM 569 N N . GLY A 1 72 ? -9.048 9.822 0.610 1.00 88.94 72 GLY A N 1
ATOM 570 C CA . GLY A 1 72 ? -9.089 9.284 1.972 1.00 88.94 72 GLY A CA 1
ATOM 571 C C . GLY A 1 72 ? -8.608 7.832 2.086 1.00 88.94 72 GLY A C 1
ATOM 572 O O . GLY A 1 72 ? -8.815 7.193 3.119 1.00 88.94 72 GLY A O 1
ATOM 573 N N . ALA A 1 73 ? -7.977 7.314 1.030 1.00 93.06 73 ALA A N 1
ATOM 574 C CA . ALA A 1 73 ? -7.303 6.027 0.967 1.00 93.06 73 ALA A CA 1
ATOM 575 C C . ALA A 1 73 ? -6.048 6.147 0.088 1.00 93.06 73 ALA A C 1
ATOM 577 O O . ALA A 1 73 ? -6.038 6.881 -0.903 1.00 93.06 73 ALA A O 1
ATOM 578 N N . ILE A 1 74 ? -4.998 5.412 0.452 1.00 94.31 74 ILE A N 1
ATOM 579 C CA . ILE A 1 74 ? -3.743 5.331 -0.302 1.00 94.31 74 ILE A CA 1
ATOM 580 C C . ILE A 1 74 ? -3.400 3.867 -0.577 1.00 94.31 74 ILE A C 1
ATOM 582 O O . ILE A 1 74 ? -3.807 2.977 0.172 1.00 94.31 74 ILE A O 1
ATOM 586 N N . MET A 1 75 ? -2.634 3.626 -1.638 1.00 95.19 75 MET A N 1
ATOM 587 C CA . MET A 1 75 ? -1.890 2.379 -1.792 1.00 95.19 75 MET A CA 1
ATOM 588 C C . MET A 1 75 ? -0.535 2.557 -1.109 1.00 95.19 75 MET A C 1
ATOM 590 O O . MET A 1 75 ? 0.178 3.505 -1.427 1.00 95.19 75 MET A O 1
ATOM 594 N N . ALA A 1 76 ? -0.208 1.684 -0.158 1.00 96.38 76 ALA A N 1
ATOM 595 C CA . ALA A 1 76 ? 1.071 1.746 0.536 1.00 96.38 76 ALA A CA 1
ATOM 596 C C . ALA A 1 76 ? 2.147 1.008 -0.270 1.00 96.38 76 ALA A C 1
ATOM 598 O O . ALA A 1 76 ? 1.918 -0.129 -0.695 1.00 96.38 76 ALA A O 1
ATOM 599 N N . VAL A 1 77 ? 3.320 1.619 -0.449 1.00 96.94 77 VAL A N 1
ATOM 600 C CA . VAL A 1 77 ? 4.459 1.017 -1.168 1.00 96.94 77 VAL A CA 1
ATOM 601 C C . VAL A 1 77 ? 5.722 1.095 -0.298 1.00 96.94 77 VAL A C 1
ATOM 603 O O . VAL A 1 77 ? 6.600 1.918 -0.549 1.00 96.94 77 VAL A O 1
ATOM 606 N N . PRO A 1 78 ? 5.859 0.223 0.723 1.00 97.31 78 PRO A N 1
ATOM 607 C CA . PRO A 1 78 ? 6.892 0.354 1.755 1.00 97.31 78 PRO A CA 1
ATOM 608 C C . PRO A 1 78 ? 8.330 0.385 1.238 1.00 97.31 78 PRO A C 1
ATOM 610 O O . PRO A 1 78 ? 9.180 1.039 1.820 1.00 97.31 78 PRO A O 1
ATOM 613 N N . ALA A 1 79 ? 8.632 -0.301 0.136 1.00 97.44 79 ALA A N 1
ATOM 614 C CA . ALA A 1 79 ? 9.982 -0.276 -0.419 1.00 97.44 79 ALA A CA 1
ATOM 615 C C . ALA A 1 79 ? 10.378 1.101 -0.984 1.00 97.44 79 ALA A C 1
ATOM 617 O O . ALA A 1 79 ? 11.567 1.336 -1.171 1.00 97.44 79 ALA A O 1
ATOM 618 N N . HIS A 1 80 ? 9.414 1.991 -1.258 1.00 96.62 80 HIS A N 1
ATOM 619 C CA . HIS A 1 80 ? 9.616 3.224 -2.027 1.00 96.62 80 HIS A CA 1
ATOM 620 C C . HIS A 1 80 ? 8.962 4.483 -1.413 1.00 96.62 80 HIS A C 1
ATOM 622 O O . HIS A 1 80 ? 9.131 5.570 -1.955 1.00 96.62 80 HIS A O 1
ATOM 628 N N . ASP A 1 81 ? 8.260 4.368 -0.278 1.00 95.44 81 ASP A N 1
ATOM 629 C CA . ASP A 1 81 ? 7.793 5.494 0.553 1.00 95.44 81 ASP A CA 1
ATOM 630 C C . ASP A 1 81 ? 8.201 5.260 2.014 1.00 95.44 81 ASP A C 1
ATOM 632 O O . ASP A 1 81 ? 7.926 4.210 2.599 1.00 95.44 81 ASP A O 1
ATOM 636 N N . GLN A 1 82 ? 8.852 6.257 2.616 1.00 94.31 82 GLN A N 1
ATOM 637 C CA . GLN A 1 82 ? 9.433 6.146 3.954 1.00 94.31 82 GLN A CA 1
ATOM 638 C C . GLN A 1 82 ? 8.385 5.979 5.062 1.00 94.31 82 GLN A C 1
ATOM 640 O O . GLN A 1 82 ? 8.607 5.242 6.021 1.00 94.31 82 GLN A O 1
ATOM 645 N N . ARG A 1 83 ? 7.218 6.618 4.934 1.00 93.69 83 ARG A N 1
ATOM 646 C CA . ARG A 1 83 ? 6.140 6.508 5.931 1.00 93.69 83 ARG A CA 1
ATOM 647 C C . ARG A 1 83 ? 5.529 5.115 5.889 1.00 93.69 83 ARG A C 1
ATOM 649 O O . ARG A 1 83 ? 5.247 4.532 6.935 1.00 93.69 83 ARG A O 1
ATOM 656 N N . ASP A 1 84 ? 5.362 4.579 4.683 1.00 96.00 84 ASP A N 1
ATOM 657 C CA . ASP A 1 84 ? 4.879 3.217 4.484 1.00 96.00 84 ASP A CA 1
ATOM 658 C C . ASP A 1 84 ? 5.909 2.186 4.950 1.00 96.00 84 ASP A C 1
ATOM 660 O O . ASP A 1 84 ? 5.524 1.168 5.521 1.00 96.00 84 ASP A O 1
ATOM 664 N N . PHE A 1 85 ? 7.207 2.454 4.766 1.00 96.25 85 PHE A N 1
ATOM 665 C CA . PHE A 1 85 ? 8.295 1.619 5.277 1.00 96.25 85 PHE A CA 1
ATOM 666 C C . PHE A 1 85 ? 8.247 1.492 6.798 1.00 96.25 85 PHE A C 1
ATOM 668 O O . PHE A 1 85 ? 8.220 0.382 7.329 1.00 96.25 85 PHE A O 1
ATOM 675 N N . GLU A 1 86 ? 8.189 2.620 7.506 1.00 95.31 86 GLU A N 1
ATOM 676 C CA . GLU A 1 86 ? 8.120 2.656 8.969 1.00 95.31 86 GLU A CA 1
ATOM 677 C C . GLU A 1 86 ? 6.876 1.938 9.494 1.00 95.31 86 GLU A C 1
ATOM 679 O O . GLU A 1 86 ? 6.955 1.139 10.432 1.00 95.31 86 GLU A O 1
ATOM 684 N N . PHE A 1 87 ? 5.726 2.175 8.857 1.00 96.81 87 PHE A N 1
ATOM 685 C CA . PHE A 1 87 ? 4.484 1.496 9.202 1.00 96.81 87 PHE A CA 1
ATOM 686 C C . PHE A 1 87 ? 4.582 -0.014 8.955 1.00 96.81 87 PHE A C 1
ATOM 688 O O . PHE A 1 87 ? 4.237 -0.810 9.829 1.00 96.81 87 PHE A O 1
ATOM 695 N N . ALA A 1 88 ? 5.098 -0.428 7.797 1.00 97.06 88 ALA A N 1
ATOM 696 C CA . ALA A 1 88 ? 5.241 -1.834 7.450 1.00 97.06 88 ALA A CA 1
ATOM 697 C C . ALA A 1 88 ? 6.211 -2.565 8.379 1.00 97.06 88 ALA A C 1
ATOM 699 O O . ALA A 1 88 ? 5.897 -3.661 8.836 1.00 97.06 88 ALA A O 1
ATOM 700 N N . ARG A 1 89 ? 7.339 -1.941 8.739 1.00 95.88 89 ARG A N 1
ATOM 701 C CA . ARG A 1 89 ? 8.282 -2.481 9.728 1.00 95.88 89 ARG A CA 1
ATOM 702 C C . ARG A 1 89 ? 7.639 -2.649 11.101 1.00 95.88 89 ARG A C 1
ATOM 704 O O . ARG A 1 89 ? 7.842 -3.678 11.737 1.00 95.88 89 ARG A O 1
ATOM 711 N N . LYS A 1 90 ? 6.850 -1.670 11.552 1.00 96.19 90 LYS A N 1
ATOM 712 C CA . LYS A 1 90 ? 6.169 -1.728 12.854 1.00 96.19 90 LYS A CA 1
ATOM 713 C C . LYS A 1 90 ? 5.111 -2.833 12.924 1.00 96.19 90 LYS A C 1
ATOM 715 O O . LYS A 1 90 ? 4.945 -3.445 13.976 1.00 96.19 90 LYS A O 1
ATOM 720 N N . TYR A 1 91 ? 4.388 -3.063 11.831 1.00 96.69 91 TYR A N 1
ATOM 721 C CA . TYR A 1 91 ? 3.249 -3.985 11.779 1.00 96.69 91 TYR A CA 1
ATOM 722 C C . TYR A 1 91 ? 3.540 -5.301 11.041 1.00 96.69 91 TYR A C 1
ATOM 724 O O . TYR A 1 91 ? 2.601 -6.035 10.739 1.00 96.69 91 TYR A O 1
ATOM 732 N N . ASP A 1 92 ? 4.815 -5.597 10.768 1.00 95.69 92 ASP A N 1
ATOM 733 C CA . ASP A 1 92 ? 5.282 -6.801 10.061 1.00 95.69 92 ASP A CA 1
ATOM 734 C C . ASP A 1 92 ? 4.555 -7.034 8.721 1.00 95.69 92 ASP A C 1
ATOM 736 O O . ASP A 1 92 ? 4.099 -8.128 8.381 1.00 95.69 92 ASP A O 1
ATOM 740 N N . ILE A 1 93 ? 4.381 -5.952 7.960 1.00 95.75 93 ILE A N 1
ATOM 741 C CA . ILE A 1 93 ? 3.753 -5.985 6.638 1.00 95.75 93 ILE A CA 1
ATOM 742 C C . ILE A 1 93 ? 4.842 -6.253 5.589 1.00 95.75 93 ILE A C 1
ATOM 744 O O . ILE A 1 93 ? 5.889 -5.603 5.625 1.00 95.75 93 ILE A O 1
ATOM 748 N N . PRO A 1 94 ? 4.608 -7.158 4.617 1.00 94.81 94 PRO A N 1
ATOM 749 C CA . PRO A 1 94 ? 5.591 -7.468 3.585 1.00 94.81 94 PRO A CA 1
ATOM 750 C C . PRO A 1 94 ? 6.067 -6.239 2.802 1.00 94.81 94 PRO A C 1
ATOM 752 O O . PRO A 1 94 ? 5.266 -5.449 2.301 1.00 94.81 94 PRO A O 1
ATOM 755 N N . ILE A 1 95 ? 7.385 -6.131 2.635 1.00 97.00 95 ILE A N 1
ATOM 756 C CA . ILE A 1 95 ? 8.048 -5.073 1.869 1.00 97.00 95 ILE A CA 1
ATOM 757 C C . ILE A 1 95 ? 8.477 -5.665 0.523 1.00 97.00 95 ILE A C 1
ATOM 759 O O . ILE A 1 95 ? 9.368 -6.511 0.466 1.00 97.00 95 ILE A O 1
ATOM 763 N N . LYS A 1 96 ? 7.827 -5.247 -0.570 1.00 96.31 96 LYS A N 1
ATOM 764 C CA . LYS A 1 96 ? 8.123 -5.725 -1.930 1.00 96.31 96 LYS A CA 1
ATOM 765 C C . LYS A 1 96 ? 8.876 -4.655 -2.712 1.00 96.31 96 LYS A C 1
ATOM 767 O O . LYS A 1 96 ? 8.331 -3.583 -2.957 1.00 96.31 96 LYS A O 1
ATOM 772 N N . VAL A 1 97 ? 10.099 -4.972 -3.130 1.00 97.31 97 VAL A N 1
ATOM 773 C CA . VAL A 1 97 ? 10.910 -4.099 -3.985 1.00 97.31 97 VAL A CA 1
ATOM 774 C C . VAL A 1 97 ? 10.429 -4.225 -5.423 1.00 97.31 97 VAL A C 1
ATOM 776 O O . VAL A 1 97 ? 10.438 -5.327 -5.980 1.00 97.31 97 VAL A O 1
ATOM 779 N N . VAL A 1 98 ? 9.997 -3.104 -6.002 1.00 97.06 98 VAL A N 1
ATOM 780 C CA . VAL A 1 98 ? 9.530 -3.024 -7.394 1.00 97.06 98 VAL A CA 1
ATOM 781 C C . VAL A 1 98 ? 10.338 -2.062 -8.260 1.00 97.06 98 VAL A C 1
ATOM 783 O O . VAL A 1 98 ? 10.256 -2.149 -9.478 1.00 97.06 98 VAL A O 1
ATOM 786 N N . ILE A 1 99 ? 11.171 -1.208 -7.661 1.00 97.00 99 ILE A N 1
ATOM 787 C CA . ILE A 1 99 ? 12.181 -0.395 -8.347 1.00 97.00 99 ILE A CA 1
ATOM 788 C C . ILE A 1 99 ? 13.566 -0.796 -7.842 1.00 97.00 99 ILE A C 1
ATOM 790 O O . ILE A 1 99 ? 13.831 -0.775 -6.639 1.00 97.00 99 ILE A O 1
ATOM 794 N N . LYS A 1 100 ? 14.458 -1.155 -8.764 1.00 93.31 100 LYS A N 1
ATOM 795 C CA . LYS A 1 100 ? 15.846 -1.505 -8.472 1.00 93.31 100 LYS A CA 1
ATOM 796 C C . LYS A 1 100 ? 16.781 -0.368 -8.892 1.00 93.31 100 LYS A C 1
ATOM 798 O O . LYS A 1 100 ? 17.022 -0.177 -10.087 1.00 93.31 100 LYS A O 1
ATOM 803 N N . GLY A 1 101 ? 17.314 0.343 -7.897 1.00 91.31 101 GLY A N 1
ATOM 804 C CA . GLY A 1 101 ? 18.519 1.170 -8.032 1.00 91.31 101 GLY A CA 1
ATOM 805 C C . GLY A 1 101 ? 19.797 0.318 -8.012 1.00 91.31 101 GLY A C 1
ATOM 806 O O . GLY A 1 101 ? 19.728 -0.892 -7.793 1.00 91.31 101 GLY A O 1
ATOM 807 N N . GLU A 1 102 ? 20.965 0.927 -8.235 1.00 86.19 102 GLU A N 1
ATOM 808 C CA . GLU A 1 102 ? 22.241 0.193 -8.369 1.00 86.19 102 GLU A CA 1
ATOM 809 C C . GLU A 1 102 ? 22.570 -0.685 -7.146 1.00 86.19 102 GLU A C 1
ATOM 811 O O . GLU A 1 102 ? 22.870 -1.868 -7.313 1.00 86.19 102 GLU A O 1
ATOM 816 N N . ASP A 1 103 ? 22.399 -0.151 -5.932 1.00 86.06 103 ASP A N 1
ATOM 817 C CA . ASP A 1 103 ? 22.829 -0.791 -4.676 1.00 86.06 103 ASP A CA 1
ATOM 818 C C . ASP A 1 103 ? 21.670 -1.215 -3.754 1.00 86.06 103 ASP A C 1
ATOM 820 O O . ASP A 1 103 ? 21.842 -1.402 -2.548 1.00 86.06 103 ASP A O 1
ATOM 824 N N . ILE A 1 104 ? 20.463 -1.376 -4.304 1.00 90.19 104 ILE A N 1
ATOM 825 C CA . ILE A 1 104 ? 19.275 -1.730 -3.518 1.00 90.19 104 ILE A CA 1
ATOM 826 C C . ILE A 1 104 ? 19.047 -3.252 -3.547 1.00 90.19 104 ILE A C 1
ATOM 828 O O . ILE A 1 104 ? 18.925 -3.834 -4.634 1.00 90.19 104 ILE A O 1
ATOM 832 N N . PRO A 1 105 ? 18.966 -3.935 -2.384 1.00 92.56 105 PRO A N 1
ATOM 833 C CA . PRO A 1 105 ? 18.657 -5.359 -2.342 1.00 92.56 105 PRO A CA 1
ATOM 834 C C . PRO A 1 105 ? 17.240 -5.620 -2.862 1.00 92.56 105 PRO A C 1
ATOM 836 O O . PRO A 1 105 ? 16.318 -4.852 -2.611 1.00 92.56 105 PRO A O 1
ATOM 839 N N . LEU A 1 106 ? 17.052 -6.745 -3.555 1.00 92.75 106 LEU A N 1
ATOM 840 C CA . LEU A 1 106 ? 15.728 -7.164 -4.036 1.00 92.75 106 LEU A CA 1
ATOM 841 C C . LEU A 1 106 ? 14.833 -7.723 -2.921 1.00 92.75 106 LEU A C 1
ATOM 843 O O . LEU A 1 106 ? 13.611 -7.737 -3.062 1.00 92.75 106 LEU A O 1
ATOM 847 N N . ASP A 1 107 ? 15.433 -8.197 -1.829 1.00 94.19 107 ASP A N 1
ATOM 848 C CA . ASP A 1 107 ? 14.703 -8.614 -0.636 1.00 94.19 107 ASP A CA 1
ATOM 849 C C . ASP A 1 107 ? 14.408 -7.390 0.239 1.00 94.19 107 ASP A C 1
ATOM 851 O O . ASP A 1 107 ? 15.312 -6.807 0.843 1.00 94.19 107 ASP A O 1
ATOM 855 N N . GLY A 1 108 ? 13.129 -7.019 0.327 1.00 91.94 108 GLY A N 1
ATOM 856 C CA . GLY A 1 108 ? 12.677 -5.874 1.115 1.00 91.94 108 GLY A CA 1
ATOM 857 C C . GLY A 1 108 ? 12.966 -5.997 2.613 1.00 91.94 108 GLY A C 1
ATOM 858 O O . GLY A 1 108 ? 13.044 -4.981 3.299 1.00 91.94 108 GLY A O 1
ATOM 859 N N . ASN A 1 109 ? 13.202 -7.208 3.129 1.00 91.81 109 ASN A N 1
ATOM 860 C CA . ASN A 1 109 ? 13.593 -7.402 4.526 1.00 91.81 109 ASN A CA 1
ATOM 861 C C . ASN A 1 109 ? 15.006 -6.893 4.824 1.00 91.81 109 ASN A C 1
ATOM 863 O O . ASN A 1 109 ? 15.303 -6.583 5.981 1.00 91.81 109 ASN A O 1
ATOM 867 N N . LEU A 1 110 ? 15.863 -6.791 3.804 1.00 94.56 110 LEU A N 1
ATOM 868 C CA . LEU A 1 110 ? 17.239 -6.306 3.932 1.00 94.56 110 LEU A CA 1
ATOM 869 C C . LEU A 1 110 ? 17.340 -4.776 3.868 1.00 94.56 110 LEU A C 1
ATOM 871 O O . LEU A 1 110 ? 18.366 -4.218 4.262 1.00 94.56 110 LEU A O 1
ATOM 875 N N . LEU A 1 111 ? 16.285 -4.094 3.409 1.00 94.50 111 LEU A N 1
ATOM 876 C CA . LEU A 1 111 ? 16.248 -2.635 3.339 1.00 94.50 111 LEU A CA 1
ATOM 877 C C . LEU A 1 111 ? 16.348 -2.012 4.731 1.00 94.50 111 LEU A C 1
ATOM 879 O O . LEU A 1 111 ? 15.627 -2.406 5.644 1.00 94.50 111 LEU A O 1
ATOM 883 N N . GLN A 1 112 ? 17.219 -1.020 4.893 1.00 94.06 112 GLN A N 1
ATOM 884 C CA . GLN A 1 112 ? 17.304 -0.240 6.134 1.00 94.06 112 GLN A CA 1
ATOM 885 C C . GLN A 1 112 ? 16.340 0.954 6.126 1.00 94.06 112 GLN A C 1
ATOM 887 O O . GLN A 1 112 ? 15.867 1.370 7.179 1.00 94.06 112 GLN A O 1
ATOM 892 N N . GLU A 1 113 ? 16.008 1.448 4.936 1.00 94.44 113 GLU A N 1
ATOM 893 C CA . GLU A 1 113 ? 15.082 2.547 4.677 1.00 94.44 113 GLU A CA 1
ATOM 894 C C . GLU A 1 113 ? 14.383 2.339 3.325 1.00 94.44 113 GLU A C 1
ATOM 896 O O . GLU A 1 113 ? 14.759 1.449 2.552 1.00 94.44 113 GLU A O 1
ATOM 901 N N . SER A 1 114 ? 13.357 3.142 3.042 1.00 95.38 114 SER A N 1
ATOM 902 C CA . SER A 1 114 ? 12.726 3.147 1.718 1.00 95.38 114 SER A CA 1
ATOM 903 C C . SER A 1 114 ? 13.667 3.710 0.647 1.00 95.38 114 SER A C 1
ATOM 905 O O . SER A 1 114 ? 14.494 4.577 0.917 1.00 95.38 114 SER A O 1
ATOM 907 N N . TYR A 1 11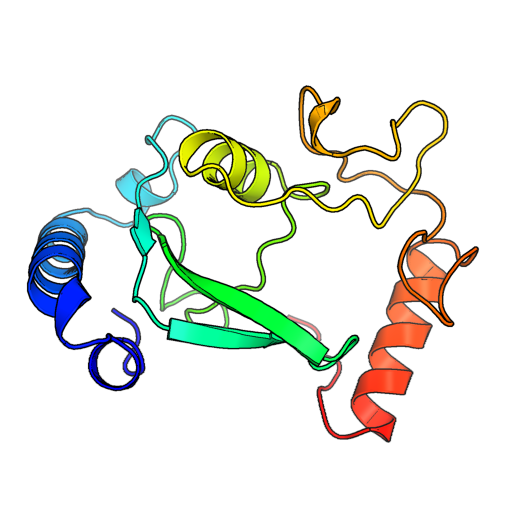5 ? 13.505 3.260 -0.595 1.00 95.56 115 TYR A N 1
ATOM 908 C CA . TYR A 1 115 ? 14.210 3.791 -1.756 1.00 95.56 115 TYR A CA 1
ATOM 909 C C . TYR A 1 115 ? 13.245 4.529 -2.697 1.00 95.56 115 TYR A C 1
ATOM 911 O O . TYR A 1 115 ? 12.596 3.878 -3.519 1.00 95.56 115 TYR A O 1
ATOM 919 N N . PRO A 1 116 ? 13.146 5.869 -2.619 1.00 92.12 116 PRO A N 1
ATOM 920 C CA . PRO A 1 116 ? 12.266 6.665 -3.482 1.00 92.12 116 PRO A CA 1
ATOM 921 C C . PRO A 1 116 ? 12.923 7.079 -4.814 1.00 92.12 116 PRO A C 1
ATOM 923 O O . PRO A 1 116 ? 12.371 7.909 -5.533 1.00 92.12 116 PRO A O 1
ATOM 926 N N . GLY A 1 117 ? 14.132 6.584 -5.102 1.00 90.19 117 GLY A N 1
ATOM 927 C CA . GLY A 1 117 ? 14.931 7.002 -6.253 1.00 90.19 117 GLY A CA 1
ATOM 928 C C . GLY A 1 117 ? 14.523 6.355 -7.578 1.00 90.19 117 GLY A C 1
ATOM 929 O O . GLY A 1 117 ? 13.672 5.465 -7.637 1.00 90.19 117 GLY A O 1
ATOM 930 N N . ASP A 1 118 ? 15.186 6.799 -8.645 1.00 92.69 118 ASP A N 1
ATOM 931 C CA . ASP A 1 118 ? 15.046 6.222 -9.979 1.00 92.69 118 ASP A CA 1
ATOM 932 C C . ASP A 1 118 ? 15.659 4.821 -10.076 1.00 92.69 118 ASP A C 1
ATOM 934 O O . ASP A 1 118 ? 16.474 4.389 -9.266 1.00 92.69 118 ASP A O 1
ATOM 938 N N . GLY A 1 119 ? 15.289 4.090 -11.117 1.00 94.69 119 GLY A N 1
ATOM 939 C CA . GLY A 1 119 ? 15.840 2.772 -11.374 1.00 94.69 119 GLY A CA 1
ATOM 940 C C . GLY A 1 119 ? 15.057 2.049 -12.446 1.00 94.69 119 GLY A C 1
ATOM 941 O O . GLY A 1 119 ? 14.313 2.658 -13.218 1.00 94.69 119 GLY A O 1
ATOM 942 N N . HIS A 1 120 ? 15.222 0.734 -12.464 1.00 96.62 120 HIS A N 1
ATOM 943 C CA . HIS A 1 120 ? 14.476 -0.134 -13.362 1.00 96.62 120 HIS A CA 1
ATOM 944 C C . HIS A 1 120 ? 13.399 -0.874 -12.585 1.00 96.62 120 HIS A C 1
ATOM 946 O O . HIS A 1 120 ? 13.622 -1.319 -11.455 1.00 96.62 120 HIS A O 1
ATOM 952 N N . MET A 1 121 ? 12.236 -1.027 -13.201 1.00 97.75 121 MET A N 1
ATOM 953 C CA . MET A 1 121 ? 11.163 -1.836 -12.654 1.00 97.75 121 MET A CA 1
ATOM 954 C C . MET A 1 121 ? 11.603 -3.299 -12.559 1.00 97.75 121 MET A C 1
ATOM 956 O O . MET A 1 121 ? 12.227 -3.847 -13.470 1.00 97.75 121 MET A O 1
ATOM 960 N N . VAL A 1 122 ? 11.284 -3.922 -11.433 1.00 97.12 122 VAL A N 1
ATOM 961 C CA . VAL A 1 122 ? 11.511 -5.336 -11.126 1.00 97.12 122 VAL A CA 1
ATOM 962 C C . VAL A 1 122 ? 10.275 -5.885 -10.419 1.00 97.12 122 VAL A C 1
ATOM 964 O O . VAL A 1 122 ? 9.502 -5.124 -9.837 1.00 97.12 122 VAL A O 1
ATOM 967 N N . ASN A 1 123 ? 10.068 -7.204 -10.431 1.00 96.38 123 ASN A N 1
ATOM 968 C CA . ASN A 1 123 ? 8.933 -7.851 -9.754 1.00 96.38 123 ASN A CA 1
ATOM 969 C C . ASN A 1 123 ? 7.556 -7.257 -10.134 1.00 96.38 123 ASN A C 1
ATOM 971 O O . ASN A 1 123 ? 6.609 -7.296 -9.333 1.00 96.38 123 ASN A O 1
ATOM 975 N N . SER A 1 124 ? 7.473 -6.710 -11.345 1.00 97.25 124 SER A N 1
ATOM 976 C CA . SER A 1 124 ? 6.385 -5.908 -11.905 1.00 97.25 124 SER A CA 1
ATOM 977 C C . SER A 1 124 ? 5.811 -6.516 -13.193 1.00 97.25 124 SER A C 1
ATOM 979 O O . SER A 1 124 ? 4.973 -5.901 -13.845 1.00 97.2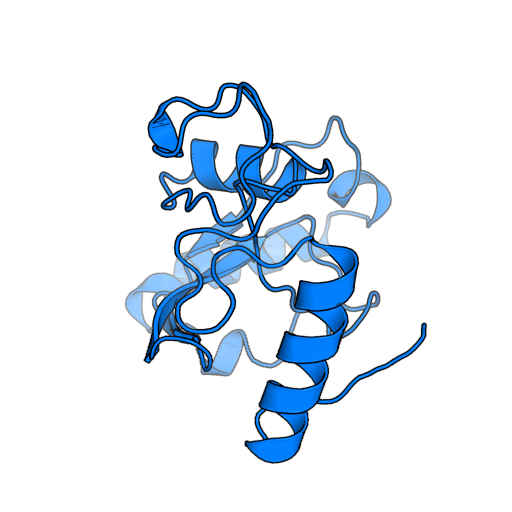5 124 SER A O 1
ATOM 981 N N . GLY A 1 125 ? 6.198 -7.742 -13.557 1.00 95.88 125 GLY A N 1
ATOM 982 C CA . GLY A 1 125 ? 5.577 -8.483 -14.657 1.00 95.88 125 GLY A CA 1
ATOM 983 C C . GLY A 1 125 ? 5.971 -7.925 -16.023 1.00 95.88 125 GLY A C 1
ATOM 984 O O . GLY A 1 125 ? 7.154 -7.844 -16.333 1.00 95.88 125 GLY A O 1
ATOM 985 N N . GLU A 1 126 ? 4.992 -7.546 -16.851 1.00 96.31 126 GLU A N 1
ATOM 986 C CA . GLU A 1 126 ? 5.250 -7.036 -18.211 1.00 96.31 126 GLU A CA 1
ATOM 987 C C . GLU A 1 126 ? 6.003 -5.696 -18.246 1.00 96.31 126 GLU A C 1
ATOM 989 O O . GLU A 1 126 ? 6.495 -5.299 -19.299 1.00 96.31 126 GLU A O 1
ATOM 994 N N . PHE A 1 127 ? 6.119 -5.022 -17.099 1.00 98.00 127 PHE A N 1
ATOM 995 C CA . PHE A 1 127 ? 6.824 -3.749 -16.966 1.00 98.00 127 PHE A CA 1
ATOM 996 C C . PHE A 1 127 ? 8.287 -3.905 -16.528 1.00 98.00 127 PHE A C 1
ATOM 998 O O . PHE A 1 127 ? 8.998 -2.904 -16.449 1.00 98.00 127 PHE A O 1
ATOM 1005 N N . ASP A 1 128 ? 8.748 -5.125 -16.228 1.00 97.75 128 ASP A N 1
ATOM 1006 C CA . ASP A 1 128 ? 10.123 -5.360 -15.779 1.00 97.75 128 ASP A CA 1
ATOM 1007 C C . ASP A 1 128 ? 11.149 -4.844 -16.804 1.00 97.75 128 ASP A C 1
ATOM 1009 O O . ASP A 1 128 ? 11.036 -5.067 -18.009 1.00 97.75 128 ASP A O 1
ATOM 1013 N N . GLY A 1 129 ? 12.177 -4.155 -16.307 1.00 97.06 129 GLY A N 1
ATOM 1014 C CA . GLY A 1 129 ? 13.244 -3.563 -17.113 1.00 97.06 129 GLY A CA 1
ATOM 1015 C C . GLY A 1 129 ? 12.951 -2.162 -17.654 1.00 97.06 129 GLY A C 1
ATOM 1016 O O . GLY A 1 129 ? 13.881 -1.524 -18.137 1.00 97.06 129 GLY A O 1
ATOM 1017 N N . LEU A 1 130 ? 11.721 -1.647 -17.548 1.00 97.94 130 LEU A N 1
ATOM 1018 C CA . LEU A 1 130 ? 11.439 -0.247 -17.877 1.00 97.94 130 LEU A CA 1
ATOM 1019 C C . LEU A 1 130 ? 12.056 0.687 -16.833 1.00 97.94 130 LEU A C 1
ATOM 1021 O O . LEU A 1 130 ? 12.050 0.380 -15.639 1.00 97.94 130 LEU A O 1
ATOM 1025 N N . ILE A 1 131 ? 12.543 1.851 -17.266 1.00 97.12 131 ILE A N 1
ATOM 1026 C CA . ILE A 1 131 ? 12.891 2.928 -16.329 1.00 97.12 131 ILE A CA 1
ATOM 1027 C C . ILE A 1 131 ? 11.615 3.538 -15.738 1.00 97.12 131 ILE A C 1
ATOM 1029 O O . ILE A 1 131 ? 10.563 3.505 -16.375 1.00 97.12 131 ILE A O 1
ATOM 1033 N N . VAL A 1 132 ? 11.698 4.124 -14.540 1.00 94.50 132 VAL A N 1
ATOM 1034 C CA . VAL A 1 132 ? 10.532 4.658 -13.801 1.00 94.50 132 VAL A CA 1
ATOM 1035 C C . VAL A 1 132 ? 9.630 5.551 -14.662 1.00 94.50 132 VAL A C 1
ATOM 1037 O O . VAL A 1 132 ? 8.416 5.353 -14.672 1.00 94.50 132 VAL A O 1
ATOM 1040 N N . GLU A 1 133 ? 10.196 6.496 -15.419 1.00 94.88 133 GLU A N 1
ATOM 1041 C CA . GLU A 1 133 ? 9.413 7.420 -16.255 1.00 94.88 133 GLU A CA 1
ATOM 1042 C C . GLU A 1 133 ? 8.606 6.690 -17.348 1.00 94.88 133 GLU A C 1
ATOM 1044 O O . GLU A 1 133 ? 7.431 6.986 -17.584 1.00 94.88 133 GLU A O 1
ATOM 1049 N N . GLU A 1 134 ? 9.224 5.717 -18.020 1.00 97.31 134 GLU A N 1
ATOM 1050 C CA . GLU A 1 134 ? 8.569 4.897 -19.043 1.00 97.31 134 GLU A CA 1
ATOM 1051 C C . GLU A 1 134 ? 7.539 3.955 -18.414 1.00 97.31 134 GLU A C 1
ATOM 1053 O O . GLU A 1 134 ? 6.421 3.820 -18.918 1.00 97.31 134 GLU A O 1
ATOM 1058 N N . GLY A 1 135 ? 7.894 3.371 -17.271 1.00 97.00 135 GLY A N 1
ATOM 1059 C CA . GLY A 1 135 ? 7.052 2.503 -16.465 1.00 97.00 135 GLY A CA 1
ATOM 1060 C C . GLY A 1 135 ? 5.758 3.175 -16.025 1.00 97.00 135 GLY A C 1
ATOM 1061 O O . GLY A 1 135 ? 4.681 2.614 -16.209 1.00 97.00 135 GLY A O 1
ATOM 1062 N N . GLN A 1 136 ? 5.827 4.411 -15.523 1.00 95.38 136 GLN A N 1
ATOM 1063 C CA . GLN A 1 136 ? 4.642 5.185 -15.144 1.00 95.38 136 GLN A CA 1
ATOM 1064 C C . GLN A 1 136 ? 3.675 5.350 -16.322 1.00 95.38 136 GLN A C 1
ATOM 1066 O O . GLN A 1 136 ? 2.480 5.084 -16.185 1.00 95.38 136 GLN A O 1
ATOM 1071 N N . LYS A 1 137 ? 4.185 5.733 -17.500 1.00 96.88 137 LYS A N 1
ATOM 1072 C CA . LYS A 1 137 ? 3.366 5.899 -18.713 1.00 96.88 137 LYS A CA 1
ATOM 1073 C C . LYS A 1 137 ? 2.746 4.570 -19.155 1.00 96.88 137 LYS A C 1
ATOM 1075 O O . LYS A 1 137 ? 1.563 4.533 -19.496 1.00 96.88 137 LYS A O 1
ATOM 1080 N N . ALA A 1 138 ? 3.522 3.486 -19.126 1.00 97.88 138 ALA A N 1
ATOM 1081 C CA . ALA A 1 138 ? 3.062 2.152 -19.501 1.00 97.88 138 ALA A CA 1
ATOM 1082 C C . ALA A 1 138 ? 1.973 1.626 -18.552 1.00 97.88 138 ALA A C 1
ATOM 1084 O O . ALA A 1 138 ? 0.934 1.156 -19.015 1.00 97.88 138 ALA A O 1
ATOM 1085 N N . VAL A 1 139 ? 2.168 1.769 -17.237 1.00 97.50 139 VAL A N 1
ATOM 1086 C CA . VAL A 1 139 ? 1.207 1.336 -16.214 1.00 97.50 139 VAL A CA 1
ATOM 1087 C C . VAL A 1 139 ? -0.092 2.135 -16.305 1.00 97.50 139 VAL A C 1
ATOM 1089 O O . VAL A 1 139 ? -1.163 1.534 -16.286 1.00 97.50 139 VAL A O 1
ATOM 1092 N N . ILE A 1 140 ? -0.031 3.464 -16.466 1.00 97.31 140 ILE A N 1
ATOM 1093 C CA . ILE A 1 140 ? -1.237 4.297 -16.629 1.00 97.31 140 ILE A CA 1
ATOM 1094 C C . ILE A 1 140 ? -2.046 3.824 -17.838 1.00 97.31 140 ILE A C 1
ATOM 1096 O O . ILE A 1 140 ? -3.238 3.545 -17.709 1.00 97.31 140 ILE A O 1
ATOM 1100 N N . LYS A 1 141 ? -1.384 3.665 -18.991 1.00 97.69 141 LYS A N 1
ATOM 1101 C CA . LYS A 1 141 ? -2.025 3.187 -20.218 1.00 97.69 141 LYS A CA 1
ATOM 1102 C C . LYS A 1 141 ? -2.661 1.809 -20.019 1.00 97.69 141 LYS A C 1
ATOM 1104 O O . LYS A 1 141 ? -3.815 1.610 -20.387 1.00 97.69 141 LYS A O 1
ATOM 1109 N N . PHE A 1 142 ? -1.940 0.875 -19.401 1.00 97.62 142 PHE A N 1
ATOM 1110 C CA . PHE A 1 142 ? -2.460 -0.458 -19.103 1.00 97.62 142 PHE A CA 1
ATOM 1111 C C . PHE A 1 142 ? -3.711 -0.396 -18.216 1.00 97.62 142 PHE A C 1
ATOM 1113 O O . PHE A 1 142 ? -4.717 -1.044 -18.507 1.00 97.62 142 PHE A O 1
ATOM 1120 N N . MET A 1 143 ? -3.677 0.398 -17.141 1.00 97.44 143 MET A N 1
ATOM 1121 C CA . MET A 1 143 ? -4.807 0.523 -16.220 1.00 97.44 143 MET A CA 1
ATOM 1122 C C . MET A 1 143 ? -6.045 1.124 -16.897 1.00 97.44 143 MET A C 1
ATOM 1124 O O . MET A 1 143 ? -7.161 0.679 -16.617 1.00 97.44 143 MET A O 1
ATOM 1128 N N . GLU A 1 144 ? -5.853 2.085 -17.802 1.00 97.75 144 GLU A N 1
ATOM 1129 C CA . GLU A 1 144 ? -6.922 2.680 -18.610 1.00 97.75 144 GLU A CA 1
ATOM 1130 C C . GLU A 1 144 ? -7.519 1.674 -19.599 1.00 97.75 144 GLU A C 1
ATOM 1132 O O . GLU A 1 144 ? -8.738 1.501 -19.640 1.00 97.75 144 GLU A O 1
ATOM 1137 N N . GLU A 1 145 ? -6.681 0.943 -20.338 1.00 97.62 145 GLU A N 1
ATOM 1138 C CA . GLU A 1 145 ? -7.120 -0.082 -21.297 1.00 97.62 145 GLU A CA 1
ATOM 1139 C C . GLU A 1 145 ? -7.880 -1.232 -20.622 1.00 97.62 145 GLU A C 1
ATOM 1141 O O . GLU A 1 145 ? -8.809 -1.801 -21.199 1.00 97.62 145 GLU A O 1
ATOM 1146 N N . LYS A 1 146 ? -7.511 -1.573 -19.384 1.00 96.56 146 LYS A N 1
ATOM 1147 C CA . LYS A 1 146 ? -8.188 -2.596 -18.576 1.00 96.56 146 LYS A CA 1
ATOM 1148 C C . LYS A 1 146 ? -9.392 -2.059 -17.796 1.00 96.56 146 LYS A C 1
ATOM 1150 O O . LYS A 1 146 ? -10.111 -2.855 -17.196 1.00 96.56 146 LYS A O 1
ATOM 1155 N N . GLY A 1 147 ? -9.623 -0.744 -17.788 1.00 97.19 147 GLY A N 1
ATOM 1156 C CA . GLY A 1 147 ? -10.712 -0.113 -17.038 1.00 97.19 147 GLY A CA 1
ATOM 1157 C C . GLY A 1 147 ? -10.573 -0.227 -15.514 1.00 97.19 147 GLY A C 1
ATOM 1158 O O . GLY A 1 147 ? -11.576 -0.174 -14.804 1.00 97.19 147 GLY A O 1
ATOM 1159 N N . ILE A 1 148 ? -9.349 -0.404 -15.007 1.00 96.25 148 ILE A N 1
ATOM 1160 C CA . ILE A 1 148 ? -9.035 -0.557 -13.572 1.00 96.25 148 ILE A CA 1
ATOM 1161 C C . ILE A 1 148 ? -8.416 0.707 -12.959 1.00 96.25 148 ILE A C 1
ATOM 1163 O O . ILE A 1 148 ? -8.128 0.739 -11.764 1.00 96.25 148 ILE A O 1
ATOM 1167 N N . GLY A 1 149 ? -8.210 1.753 -13.759 1.00 95.25 149 GLY A N 1
ATOM 1168 C CA . GLY A 1 149 ? -7.696 3.043 -13.316 1.00 95.25 149 GLY A CA 1
ATOM 1169 C C . GLY A 1 149 ? -7.737 4.090 -14.424 1.00 95.25 149 GLY A C 1
ATOM 1170 O O . GLY A 1 149 ? -8.152 3.806 -15.545 1.00 95.25 149 GLY A O 1
ATOM 1171 N N . ARG A 1 150 ? -7.333 5.316 -14.083 1.00 94.69 150 ARG A N 1
ATOM 1172 C CA . ARG A 1 150 ? -7.162 6.430 -15.025 1.00 94.69 150 ARG A CA 1
ATOM 1173 C C . ARG A 1 150 ? -6.072 7.379 -14.546 1.00 94.69 150 ARG A C 1
ATOM 1175 O O . ARG A 1 150 ? -5.930 7.562 -13.334 1.00 94.69 150 ARG A O 1
ATOM 1182 N N . GLY A 1 151 ? -5.358 8.007 -15.473 1.00 92.50 151 GLY A N 1
ATOM 1183 C CA . GLY A 1 151 ? -4.427 9.083 -15.152 1.00 92.50 151 GLY A CA 1
ATOM 1184 C C . GLY A 1 151 ? -5.151 10.314 -14.596 1.00 92.50 151 GLY A C 1
ATOM 1185 O O . GLY A 1 151 ? -6.265 10.643 -15.006 1.00 92.50 151 GLY A O 1
ATOM 1186 N N . THR A 1 152 ? -4.516 11.008 -13.654 1.00 87.75 152 THR A N 1
ATOM 1187 C CA . THR A 1 152 ? -4.957 12.321 -13.168 1.00 87.75 152 THR A CA 1
ATOM 1188 C C . THR A 1 152 ? -3.741 13.206 -12.932 1.00 87.75 152 THR A C 1
ATOM 1190 O O . THR A 1 152 ? -2.669 12.708 -12.596 1.00 87.75 152 THR A O 1
ATOM 1193 N N . ILE A 1 153 ? -3.915 14.512 -13.106 1.00 83.69 153 ILE A N 1
ATOM 1194 C CA . ILE A 1 153 ? -2.933 15.534 -12.739 1.00 83.69 153 ILE A CA 1
ATOM 1195 C C . ILE A 1 153 ? -3.573 16.317 -11.594 1.00 83.69 153 ILE A C 1
ATOM 1197 O O . ILE A 1 153 ? -4.702 16.785 -11.754 1.00 83.69 153 ILE A O 1
ATOM 1201 N N . ASN A 1 154 ? -2.893 16.395 -10.450 1.00 59.78 154 ASN A N 1
ATOM 1202 C CA . ASN A 1 154 ? -3.336 17.163 -9.283 1.00 59.78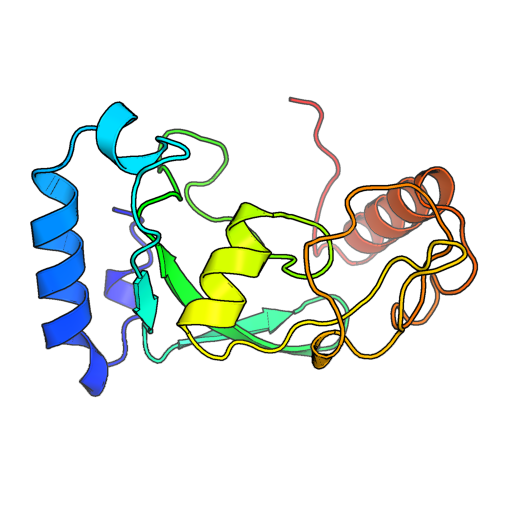 154 ASN A CA 1
ATOM 1203 C C . ASN A 1 154 ? -2.553 18.468 -9.173 1.00 59.78 154 ASN A C 1
ATOM 1205 O O . ASN A 1 154 ? -1.340 18.438 -9.478 1.00 59.78 154 ASN A O 1
#